Protein AF-A0A0L1IHG7-F1 (afdb_monomer_lite)

Radius of gyration: 33.9 Å; chains: 1; bounding box: 75×26×96 Å

Sequence (162 aa):
MAKSKMTNIRNLSVDELIKAGESKRAELFALKFQAAVGSLEQTHRIKEIKKEIARIELTLAERRLSGENTNKVIKADYNAAVAEAEKAGKEVRAKQRKMIEEQYNQQFGTEVEESDMQQAMTEAMAAGQEEKAEVKAEEKKEAKKPSPRKKVTKENEDDAKK

Secondary structure (DSSP, 8-state):
-HHHHHHHHHTS-HHHHHHHHHHHHHHHHHHHHHHHHT--S-HHHHHHHHHHHHHHHHHHHHHHHTT------PPP-HHHHHHHHHHHHHHHHHHHHHHHHHHHHHHH-S---HHHHHHHHHHHHHHHHHHHHHHHHHTTS---------------------

Structure (mmCIF, N/CA/C/O backbone):
data_AF-A0A0L1IHG7-F1
#
_entry.id   AF-A0A0L1IHG7-F1
#
loop_
_atom_site.group_PDB
_atom_site.id
_atom_site.type_symbol
_atom_site.label_atom_id
_atom_site.label_alt_id
_atom_site.label_comp_id
_atom_site.label_asym_id
_atom_site.label_entity_id
_atom_site.label_seq_id
_atom_site.pdbx_PDB_ins_code
_atom_site.Cartn_x
_atom_site.Cartn_y
_atom_site.Cartn_z
_atom_site.occupancy
_atom_site.B_iso_or_equiv
_atom_site.auth_seq_id
_atom_site.auth_comp_id
_atom_site.auth_asym_id
_atom_site.auth_atom_id
_atom_site.pdbx_PDB_model_num
ATOM 1 N N . MET A 1 1 ? 5.098 -14.315 15.219 1.00 55.06 1 MET A N 1
ATOM 2 C CA . MET A 1 1 ? 5.175 -12.837 15.365 1.00 55.06 1 MET A CA 1
ATOM 3 C C . MET A 1 1 ? 3.858 -12.070 15.098 1.00 55.06 1 MET A C 1
ATOM 5 O O . MET A 1 1 ? 3.878 -10.847 15.048 1.00 55.06 1 MET A O 1
ATOM 9 N N . ALA A 1 2 ? 2.686 -12.717 14.974 1.00 55.84 2 ALA A N 1
ATOM 10 C CA . ALA A 1 2 ? 1.429 -12.012 14.656 1.00 55.84 2 ALA A CA 1
ATOM 11 C C . ALA A 1 2 ? 0.820 -11.209 15.829 1.00 55.84 2 ALA A C 1
ATOM 13 O O . ALA A 1 2 ? 0.155 -10.203 15.595 1.00 55.84 2 ALA A O 1
ATOM 14 N N . LYS A 1 3 ? 1.075 -11.622 17.081 1.00 56.75 3 LYS A N 1
ATOM 15 C CA . LYS A 1 3 ? 0.498 -11.001 18.288 1.00 56.75 3 LYS A CA 1
ATOM 16 C C . LYS A 1 3 ? 0.978 -9.556 18.502 1.00 56.75 3 LYS A C 1
ATOM 18 O O . LYS A 1 3 ? 0.158 -8.694 18.785 1.00 56.75 3 LYS A O 1
ATOM 23 N N . SER A 1 4 ? 2.265 -9.285 18.254 1.00 69.94 4 SER A N 1
ATOM 24 C CA . SER A 1 4 ? 2.882 -7.958 18.437 1.00 69.94 4 SER A CA 1
ATOM 25 C C . SER A 1 4 ? 2.372 -6.899 17.442 1.00 69.94 4 SER A C 1
ATOM 27 O O . SER A 1 4 ? 2.144 -5.752 17.815 1.00 69.94 4 SER A O 1
ATOM 29 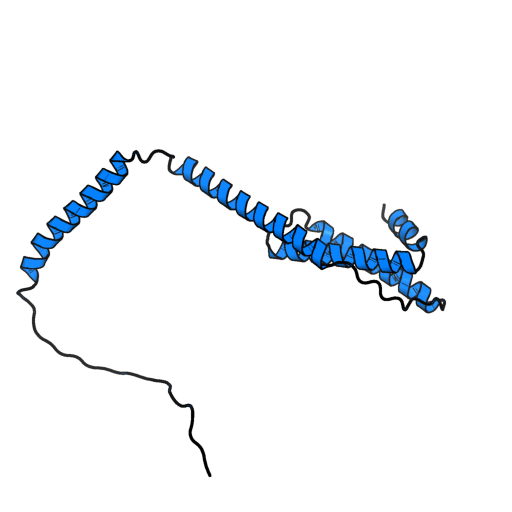N N . LYS A 1 5 ? 2.097 -7.277 16.182 1.00 75.50 5 LYS A N 1
ATOM 30 C CA . LYS A 1 5 ? 1.572 -6.329 15.178 1.00 75.50 5 LYS A CA 1
ATOM 31 C C . LYS A 1 5 ? 0.163 -5.839 15.525 1.00 75.50 5 LYS A C 1
ATOM 33 O O . LYS A 1 5 ? -0.147 -4.676 15.303 1.00 75.50 5 LYS A O 1
ATOM 38 N N . MET A 1 6 ? -0.681 -6.713 16.077 1.00 78.38 6 MET A N 1
ATOM 39 C CA . MET A 1 6 ? -2.044 -6.347 16.472 1.00 78.38 6 MET A CA 1
ATOM 40 C C . MET A 1 6 ? -2.061 -5.457 17.720 1.00 78.38 6 MET A C 1
ATOM 42 O O . MET A 1 6 ? -2.831 -4.505 17.779 1.00 78.38 6 MET A O 1
ATOM 46 N N . THR A 1 7 ? -1.206 -5.738 18.707 1.00 80.56 7 THR A N 1
ATOM 47 C CA . THR A 1 7 ? -1.091 -4.887 19.902 1.00 80.56 7 THR A CA 1
ATOM 48 C C . THR A 1 7 ? -0.644 -3.474 19.547 1.00 80.56 7 THR A C 1
ATOM 50 O O . THR A 1 7 ? -1.217 -2.523 20.061 1.00 80.56 7 THR A O 1
ATOM 53 N N . ASN A 1 8 ? 0.290 -3.321 18.601 1.00 84.25 8 ASN A N 1
ATOM 54 C CA . ASN A 1 8 ? 0.732 -1.998 18.155 1.00 84.25 8 ASN A CA 1
ATOM 55 C C . ASN A 1 8 ? -0.409 -1.190 17.523 1.00 84.25 8 ASN A C 1
ATOM 57 O O . ASN A 1 8 ? -0.548 -0.014 17.826 1.00 84.25 8 ASN A O 1
ATOM 61 N N . ILE A 1 9 ? -1.254 -1.823 16.697 1.00 87.12 9 ILE A N 1
ATOM 62 C CA . ILE A 1 9 ? -2.415 -1.162 16.075 1.00 87.12 9 ILE A CA 1
ATOM 63 C C . ILE A 1 9 ? -3.411 -0.703 17.148 1.00 87.12 9 ILE A C 1
ATOM 65 O O . ILE A 1 9 ? -3.886 0.426 17.101 1.00 87.12 9 ILE A O 1
ATOM 69 N N . ARG A 1 10 ? -3.695 -1.536 18.155 1.00 86.88 10 ARG A N 1
ATOM 70 C CA . ARG A 1 10 ? -4.657 -1.186 19.214 1.00 86.88 10 ARG A CA 1
ATOM 71 C C . ARG A 1 10 ? -4.217 -0.023 20.103 1.00 86.88 10 ARG A C 1
ATOM 73 O O . ARG A 1 10 ? -5.086 0.665 20.628 1.00 86.88 10 ARG A O 1
ATOM 80 N N . ASN A 1 11 ? -2.913 0.204 20.238 1.00 88.81 11 ASN A N 1
ATOM 81 C CA . ASN A 1 11 ? -2.357 1.279 21.062 1.00 88.81 11 ASN A CA 1
ATOM 82 C C . ASN A 1 11 ? -2.403 2.664 20.387 1.00 88.81 11 ASN A C 1
ATOM 84 O O . ASN A 1 11 ? -2.162 3.661 21.058 1.00 88.81 11 ASN A O 1
ATOM 88 N N . LEU A 1 12 ? -2.690 2.740 19.083 1.00 88.56 12 LEU A N 1
ATOM 89 C CA . LEU A 1 12 ? -2.750 4.005 18.340 1.00 88.56 12 LEU A CA 1
ATOM 90 C C . LEU A 1 12 ? -4.032 4.783 18.652 1.00 88.56 12 LEU A C 1
ATOM 92 O O . LEU A 1 12 ? -5.081 4.190 18.892 1.00 88.56 12 LEU A O 1
ATOM 96 N N . SER A 1 13 ? -4.003 6.110 18.584 1.00 91.06 13 SER A N 1
ATOM 97 C CA . SER A 1 13 ? -5.223 6.931 18.636 1.00 91.06 13 SER A CA 1
ATOM 98 C C . SER A 1 13 ? -6.099 6.732 17.385 1.00 91.06 13 SER A C 1
ATOM 100 O O . SER A 1 13 ? -5.662 6.169 16.381 1.00 91.06 13 SER A O 1
ATOM 102 N N . VAL A 1 14 ? -7.366 7.166 17.429 1.00 89.94 14 VAL A N 1
ATOM 103 C CA . VAL A 1 14 ? -8.281 7.063 16.269 1.00 89.94 14 VAL A CA 1
ATOM 104 C C . VAL A 1 14 ? -7.705 7.789 15.052 1.00 89.94 14 VAL A C 1
ATOM 106 O O . VAL A 1 14 ? -7.754 7.273 13.937 1.00 89.94 14 VAL A O 1
ATOM 109 N N . ASP A 1 15 ? -7.099 8.951 15.274 1.00 89.81 15 ASP A N 1
ATOM 110 C CA . ASP A 1 15 ? -6.547 9.795 14.214 1.00 89.81 15 ASP A CA 1
ATOM 111 C C . ASP A 1 15 ? -5.326 9.138 13.569 1.00 89.81 15 ASP A C 1
ATOM 113 O O . ASP A 1 15 ? -5.196 9.097 12.344 1.00 89.81 15 ASP A O 1
ATOM 117 N N . GLU A 1 16 ? -4.460 8.546 14.390 1.00 90.38 16 GLU A N 1
ATOM 118 C CA . GLU A 1 16 ? -3.303 7.789 13.920 1.00 90.38 16 GLU A CA 1
ATOM 119 C C . GLU A 1 16 ? -3.711 6.512 13.188 1.00 90.38 16 GLU A C 1
ATOM 121 O O . GLU A 1 16 ? -3.090 6.176 12.182 1.00 90.38 16 GLU A O 1
ATOM 126 N N . LEU A 1 17 ? -4.769 5.824 13.630 1.00 91.19 17 LEU A N 1
ATOM 127 C CA . LEU A 1 17 ? -5.311 4.660 12.927 1.00 91.19 17 LEU A CA 1
ATOM 128 C C . LEU A 1 17 ? -5.820 5.024 11.535 1.00 91.19 17 LEU A C 1
ATOM 130 O O . LEU A 1 17 ? -5.514 4.322 10.571 1.00 91.19 17 LEU A O 1
ATOM 134 N N . ILE A 1 18 ? -6.567 6.123 11.414 1.00 91.06 18 ILE A N 1
ATOM 135 C CA . ILE A 1 18 ? -7.067 6.598 10.119 1.00 91.06 18 ILE A CA 1
ATOM 136 C C . ILE A 1 18 ? -5.884 6.976 9.219 1.00 91.06 18 ILE A C 1
ATOM 138 O O . ILE A 1 18 ? -5.812 6.516 8.079 1.00 91.06 18 ILE A O 1
ATOM 142 N N . LYS A 1 19 ? -4.909 7.730 9.743 1.00 91.12 19 LYS A N 1
ATOM 143 C CA . LYS A 1 19 ? -3.703 8.122 8.998 1.00 91.12 19 LYS A CA 1
ATOM 144 C C . LYS A 1 19 ? -2.882 6.910 8.549 1.00 91.12 19 LYS A C 1
ATOM 146 O O . LYS A 1 19 ? -2.440 6.852 7.401 1.00 91.12 19 LYS A O 1
ATOM 151 N N . ALA A 1 20 ? -2.699 5.927 9.427 1.00 90.94 20 ALA A N 1
ATOM 152 C CA . ALA A 1 20 ? -1.994 4.689 9.115 1.00 90.94 20 ALA A CA 1
ATOM 153 C C . ALA A 1 20 ? -2.744 3.867 8.057 1.00 90.94 20 ALA A C 1
ATOM 155 O O . ALA A 1 20 ? -2.122 3.363 7.125 1.00 90.94 20 ALA A O 1
ATOM 156 N N . GLY A 1 21 ? -4.073 3.765 8.158 1.00 92.19 21 GLY A N 1
ATOM 157 C CA . GLY A 1 21 ? -4.905 3.076 7.170 1.00 92.19 21 GLY A CA 1
ATOM 158 C C . GLY A 1 21 ? -4.792 3.697 5.777 1.00 92.19 21 GLY A C 1
ATOM 159 O O . GLY A 1 21 ? -4.598 2.984 4.794 1.00 92.19 21 GLY A O 1
ATOM 160 N N . GLU A 1 22 ? -4.836 5.025 5.698 1.00 91.50 22 GLU A N 1
ATOM 161 C CA . GLU A 1 22 ? -4.673 5.779 4.451 1.00 91.50 22 GLU A CA 1
ATOM 162 C C . GLU A 1 22 ? -3.266 5.637 3.858 1.00 91.50 22 GLU A C 1
ATOM 164 O O . GLU A 1 22 ? -3.118 5.346 2.672 1.00 91.50 22 GLU A O 1
ATOM 169 N N . SER A 1 23 ? -2.223 5.731 4.686 1.00 90.75 23 SER A N 1
ATOM 170 C CA . SER A 1 23 ? -0.841 5.489 4.253 1.00 90.75 23 SER A CA 1
ATOM 171 C C . SER A 1 23 ? -0.663 4.078 3.672 1.00 90.75 23 SER A C 1
ATOM 173 O O . SER A 1 23 ? -0.062 3.906 2.610 1.00 90.75 23 SER A O 1
ATOM 175 N N . LYS A 1 24 ? -1.265 3.063 4.304 1.00 92.50 24 LYS A N 1
ATOM 176 C CA . LYS A 1 24 ? -1.238 1.676 3.816 1.00 92.50 24 LYS A CA 1
ATOM 177 C C . LYS A 1 24 ? -2.029 1.483 2.524 1.00 92.50 24 LYS A C 1
ATOM 179 O O . LYS A 1 24 ? -1.625 0.683 1.679 1.00 92.50 24 LYS A O 1
ATOM 184 N N . ARG A 1 25 ? -3.135 2.209 2.335 1.00 91.88 25 ARG A N 1
ATOM 185 C CA . ARG A 1 25 ? -3.875 2.229 1.064 1.00 91.88 25 ARG A CA 1
ATOM 186 C C . ARG A 1 25 ? -3.050 2.847 -0.063 1.00 91.88 25 ARG A C 1
ATOM 188 O O . ARG A 1 25 ? -3.054 2.295 -1.163 1.00 91.88 25 ARG A O 1
ATOM 195 N N . ALA A 1 26 ? -2.311 3.922 0.209 1.00 91.00 26 ALA A N 1
ATOM 196 C CA . ALA A 1 26 ? -1.393 4.520 -0.758 1.00 91.00 26 ALA A CA 1
ATOM 197 C C . ALA A 1 26 ? -0.252 3.555 -1.138 1.00 91.00 26 ALA A C 1
ATOM 199 O O . ALA A 1 26 ? -0.004 3.345 -2.325 1.00 91.00 26 ALA A O 1
ATOM 200 N N . GLU A 1 27 ? 0.358 2.876 -0.158 1.00 90.44 27 GLU A N 1
ATOM 201 C CA . GLU A 1 27 ? 1.367 1.825 -0.397 1.00 90.44 27 GLU A CA 1
ATOM 202 C C . GLU A 1 27 ? 0.792 0.695 -1.275 1.00 90.44 27 GLU A C 1
ATOM 204 O O . GLU A 1 27 ? 1.402 0.276 -2.260 1.00 90.44 27 GLU A O 1
ATOM 209 N N . LEU A 1 28 ? -0.431 0.234 -0.978 1.00 92.69 28 LEU A N 1
ATOM 210 C CA . LEU A 1 28 ? -1.112 -0.788 -1.777 1.00 92.69 28 LEU A CA 1
ATOM 211 C C . LEU A 1 28 ? -1.375 -0.326 -3.218 1.00 92.69 28 LEU A C 1
ATOM 213 O O . LEU A 1 28 ? -1.304 -1.144 -4.137 1.00 92.69 28 LEU A O 1
ATOM 217 N N . PHE A 1 29 ? -1.702 0.951 -3.422 1.00 91.38 29 PHE A N 1
ATOM 218 C CA . PHE A 1 29 ? -1.903 1.519 -4.753 1.00 91.38 29 PHE A CA 1
ATOM 219 C C . PHE A 1 29 ? -0.600 1.523 -5.559 1.00 91.38 29 PHE A C 1
ATOM 221 O O . PHE A 1 29 ? -0.584 1.024 -6.684 1.00 91.38 29 PHE A O 1
ATOM 228 N N . ALA A 1 30 ? 0.502 1.985 -4.962 1.00 89.44 30 ALA A N 1
ATOM 229 C CA . ALA A 1 30 ? 1.818 1.981 -5.599 1.00 89.44 30 ALA A CA 1
ATOM 230 C C . ALA A 1 30 ? 2.268 0.565 -5.993 1.00 89.44 30 ALA A C 1
ATOM 232 O O . ALA A 1 30 ? 2.702 0.344 -7.121 1.00 89.44 30 ALA A O 1
ATOM 233 N N . LEU A 1 31 ? 2.079 -0.426 -5.116 1.00 90.88 31 LEU A N 1
ATOM 234 C CA . LEU A 1 31 ? 2.423 -1.818 -5.429 1.00 90.88 31 LEU A CA 1
ATOM 235 C C . LEU A 1 31 ? 1.561 -2.402 -6.552 1.00 90.88 31 LEU A C 1
ATOM 237 O O . LEU A 1 31 ? 2.059 -3.168 -7.374 1.00 90.88 31 LEU A O 1
ATOM 241 N N . LYS A 1 32 ? 0.272 -2.047 -6.623 1.00 89.94 32 LYS A N 1
ATOM 242 C CA . LYS A 1 32 ? -0.589 -2.439 -7.750 1.00 89.94 32 LYS A CA 1
ATOM 243 C C . LYS A 1 32 ? -0.127 -1.797 -9.056 1.00 89.94 32 LYS A C 1
ATOM 245 O O . LYS A 1 32 ? -0.159 -2.459 -10.089 1.00 89.94 32 LYS A O 1
ATOM 250 N N . PHE A 1 33 ? 0.320 -0.544 -9.004 1.00 89.25 33 PHE A N 1
ATOM 251 C CA . PHE A 1 33 ? 0.882 0.137 -10.164 1.00 89.25 33 PHE A CA 1
ATOM 252 C C . PHE A 1 33 ? 2.171 -0.548 -10.641 1.00 89.25 33 PHE A C 1
ATOM 254 O O . PHE A 1 33 ? 2.277 -0.903 -11.810 1.00 89.25 33 PHE A O 1
ATOM 261 N N . GLN A 1 34 ? 3.104 -0.842 -9.731 1.00 88.12 34 GLN A N 1
ATOM 262 C CA . GLN A 1 34 ? 4.319 -1.609 -10.039 1.00 88.12 34 GLN A CA 1
ATOM 263 C C . GLN A 1 34 ? 4.002 -2.999 -10.608 1.00 88.12 34 GLN A C 1
ATOM 265 O O . GLN A 1 34 ? 4.667 -3.449 -11.541 1.00 88.12 34 GLN A O 1
ATOM 270 N N . ALA A 1 35 ? 2.966 -3.669 -10.088 1.00 89.50 35 ALA A N 1
ATOM 271 C CA . ALA A 1 35 ? 2.505 -4.956 -10.606 1.00 89.50 35 ALA A CA 1
ATOM 272 C C . ALA A 1 35 ? 2.009 -4.844 -12.054 1.00 89.50 35 ALA A C 1
ATOM 274 O O . ALA A 1 35 ? 2.392 -5.655 -12.889 1.00 89.50 35 ALA A O 1
ATOM 275 N N . ALA A 1 36 ? 1.200 -3.823 -12.358 1.00 87.56 36 ALA A N 1
ATOM 276 C CA . ALA A 1 36 ? 0.700 -3.567 -13.709 1.00 87.56 36 ALA A CA 1
ATOM 277 C C . ALA A 1 36 ? 1.826 -3.194 -14.688 1.00 87.56 36 ALA A C 1
ATOM 279 O O . ALA A 1 36 ? 1.778 -3.543 -15.862 1.00 87.56 36 ALA A O 1
ATOM 280 N N . VAL A 1 37 ? 2.859 -2.509 -14.194 1.00 85.31 37 VAL A N 1
ATOM 281 C CA . VAL A 1 37 ? 4.062 -2.161 -14.960 1.00 85.31 37 VAL A CA 1
ATOM 282 C C . VAL A 1 37 ? 5.000 -3.362 -15.164 1.00 85.31 37 VAL A C 1
ATOM 284 O O . VAL A 1 37 ? 5.847 -3.322 -16.055 1.00 85.31 37 VAL A O 1
ATOM 287 N N . GLY A 1 38 ? 4.845 -4.433 -14.381 1.00 84.50 38 GLY A N 1
ATOM 288 C CA . GLY A 1 38 ? 5.711 -5.612 -14.431 1.00 84.50 38 GLY A CA 1
ATOM 289 C C . GLY A 1 38 ? 7.058 -5.425 -13.725 1.00 84.50 38 GLY A C 1
ATOM 290 O O . GLY A 1 38 ? 7.984 -6.188 -13.972 1.00 84.50 38 GLY A O 1
ATOM 291 N N . SER A 1 39 ? 7.185 -4.420 -12.852 1.00 83.62 39 SER A N 1
ATOM 292 C CA . SER A 1 39 ? 8.412 -4.102 -12.103 1.00 83.62 39 SER A CA 1
ATOM 293 C C . SER A 1 39 ? 8.331 -4.475 -10.617 1.00 83.62 39 SER A C 1
ATOM 295 O O . SER A 1 39 ? 9.107 -3.969 -9.810 1.00 83.62 39 SER A O 1
ATOM 297 N N . LEU A 1 40 ? 7.342 -5.280 -10.220 1.00 87.00 40 LEU A N 1
ATOM 298 C CA . LEU A 1 40 ? 7.116 -5.632 -8.820 1.00 87.00 40 LEU A CA 1
ATOM 299 C C . LEU A 1 40 ? 8.072 -6.743 -8.363 1.00 87.00 40 LEU A C 1
ATOM 301 O O . LEU A 1 40 ? 7.916 -7.891 -8.768 1.00 87.00 40 LEU A O 1
ATOM 305 N N . GLU A 1 41 ? 8.979 -6.429 -7.437 1.00 84.50 41 GLU A N 1
ATOM 306 C CA . GLU A 1 41 ? 9.866 -7.432 -6.826 1.00 84.50 41 GLU A CA 1
ATOM 307 C C . GLU A 1 41 ? 9.176 -8.233 -5.704 1.00 84.50 41 GLU A C 1
ATOM 309 O O . GLU A 1 41 ? 9.279 -9.457 -5.637 1.00 84.50 41 GLU A O 1
ATOM 314 N N . GLN A 1 42 ? 8.434 -7.566 -4.811 1.00 87.19 42 GLN A N 1
ATOM 315 C CA . GLN A 1 42 ? 7.890 -8.186 -3.592 1.00 87.19 42 GLN A CA 1
ATOM 316 C C . GLN A 1 42 ? 6.387 -8.496 -3.690 1.00 87.19 42 GLN A C 1
ATOM 318 O O . GLN A 1 42 ? 5.539 -7.810 -3.117 1.00 87.19 42 GLN A O 1
ATOM 323 N N . THR A 1 43 ? 6.027 -9.592 -4.359 1.00 90.81 43 THR A N 1
ATOM 324 C CA . THR A 1 43 ? 4.617 -10.010 -4.547 1.00 90.81 43 THR A CA 1
ATOM 325 C C . THR A 1 43 ? 3.874 -10.319 -3.238 1.00 90.81 43 THR A C 1
ATOM 327 O O . THR A 1 43 ? 2.684 -10.019 -3.096 1.00 90.81 43 THR A O 1
ATOM 330 N N . HIS A 1 44 ? 4.569 -10.873 -2.240 1.00 91.81 44 HIS A N 1
ATOM 331 C CA . HIS A 1 44 ? 4.006 -11.207 -0.928 1.00 91.81 44 HIS A CA 1
ATOM 332 C C . HIS A 1 44 ? 3.552 -9.965 -0.144 1.00 91.81 44 HIS A C 1
ATOM 334 O O . HIS A 1 44 ? 2.571 -10.035 0.606 1.00 91.81 44 HIS A O 1
ATOM 340 N N . ARG A 1 45 ? 4.201 -8.815 -0.370 1.00 90.62 45 ARG A N 1
ATOM 341 C CA . ARG A 1 45 ? 3.937 -7.558 0.337 1.00 90.62 45 ARG A CA 1
ATOM 342 C C . ARG A 1 45 ? 2.501 -7.070 0.152 1.00 90.62 45 ARG A C 1
ATOM 344 O O . ARG A 1 45 ? 1.869 -6.623 1.108 1.00 90.62 45 ARG A O 1
ATOM 351 N N . ILE A 1 46 ? 1.929 -7.267 -1.037 1.00 93.31 46 ILE A N 1
ATOM 352 C CA . ILE A 1 46 ? 0.524 -6.942 -1.335 1.00 93.31 46 ILE A CA 1
ATOM 353 C C . ILE A 1 46 ? -0.425 -7.668 -0.372 1.00 93.31 46 ILE A C 1
ATOM 355 O O . ILE A 1 46 ? -1.381 -7.079 0.139 1.00 93.31 46 ILE A O 1
ATOM 359 N N . LYS A 1 47 ? -0.181 -8.958 -0.107 1.00 94.00 47 LYS A N 1
ATOM 360 C CA . LYS A 1 47 ? -1.020 -9.764 0.793 1.00 94.00 47 LYS A CA 1
ATOM 361 C C . LYS A 1 47 ? -0.860 -9.326 2.247 1.00 94.00 47 LYS A C 1
ATOM 363 O O . LYS A 1 47 ? -1.834 -9.361 2.997 1.00 94.00 47 LYS A O 1
ATOM 368 N N . GLU A 1 48 ? 0.342 -8.923 2.649 1.00 92.62 48 GLU A N 1
ATOM 369 C CA . GLU A 1 48 ? 0.597 -8.400 3.992 1.00 92.62 48 GLU A CA 1
ATOM 370 C C . GLU A 1 48 ? -0.125 -7.078 4.239 1.00 92.62 48 GLU A C 1
ATOM 372 O O . GLU A 1 48 ? -0.856 -6.971 5.221 1.00 92.62 48 GLU A O 1
ATOM 377 N N . ILE A 1 49 ? -0.003 -6.117 3.321 1.00 93.38 49 ILE A N 1
ATOM 378 C CA . ILE A 1 49 ? -0.643 -4.802 3.451 1.00 93.38 49 ILE A CA 1
ATOM 379 C C . ILE A 1 49 ? -2.164 -4.935 3.483 1.00 93.38 49 ILE A C 1
ATOM 381 O O . ILE A 1 49 ? -2.807 -4.323 4.329 1.00 93.38 49 ILE A O 1
ATOM 385 N N . LYS A 1 50 ? -2.755 -5.799 2.644 1.00 94.06 50 LYS A N 1
ATOM 386 C CA . LYS A 1 50 ? -4.199 -6.094 2.707 1.00 94.06 50 LYS A CA 1
ATOM 387 C C . LYS A 1 50 ? -4.630 -6.572 4.099 1.00 94.06 50 LYS A C 1
ATOM 389 O O . LYS A 1 50 ? -5.664 -6.144 4.602 1.00 94.06 50 LYS A O 1
ATOM 394 N N . LYS A 1 51 ? -3.833 -7.438 4.737 1.00 93.69 51 LYS A N 1
ATOM 395 C CA . LYS A 1 51 ? -4.100 -7.902 6.108 1.00 93.69 51 LYS A CA 1
ATOM 396 C C . LYS A 1 51 ? -3.912 -6.789 7.137 1.00 93.69 51 LYS A C 1
ATOM 398 O O . LYS A 1 51 ? -4.637 -6.767 8.123 1.00 93.69 51 LYS A O 1
ATOM 403 N N . GLU A 1 52 ? -2.936 -5.905 6.956 1.00 93.00 52 GLU A N 1
ATOM 404 C CA . GLU A 1 52 ? -2.716 -4.761 7.848 1.00 93.00 52 GLU A CA 1
ATOM 405 C C . GLU A 1 52 ? -3.875 -3.761 7.777 1.00 93.00 52 GLU A C 1
ATOM 407 O O . GLU A 1 52 ? -4.398 -3.392 8.826 1.00 93.00 52 GLU A O 1
ATOM 412 N N . ILE A 1 53 ? -4.351 -3.426 6.573 1.00 93.88 53 ILE A N 1
ATOM 413 C CA . ILE A 1 53 ? -5.537 -2.580 6.364 1.00 93.88 53 ILE A CA 1
ATOM 414 C C . ILE A 1 53 ? -6.759 -3.194 7.055 1.00 93.88 53 ILE A C 1
ATOM 416 O O . ILE A 1 53 ? -7.402 -2.522 7.854 1.00 93.88 53 ILE A O 1
ATOM 420 N N . ALA A 1 54 ? -7.020 -4.489 6.839 1.00 94.50 54 ALA A N 1
ATOM 421 C CA . ALA A 1 54 ? -8.156 -5.171 7.460 1.00 94.50 54 ALA A CA 1
ATOM 422 C C . ALA A 1 54 ? -8.112 -5.134 9.000 1.00 94.50 54 ALA A C 1
ATOM 424 O O . ALA A 1 54 ? -9.146 -5.006 9.649 1.00 94.50 54 ALA A O 1
ATOM 425 N N . ARG A 1 55 ? -6.919 -5.221 9.608 1.00 93.25 55 ARG A N 1
ATOM 426 C CA . ARG A 1 55 ? -6.762 -5.102 11.070 1.00 93.25 55 ARG A CA 1
ATOM 427 C C . ARG A 1 55 ? -7.053 -3.688 11.56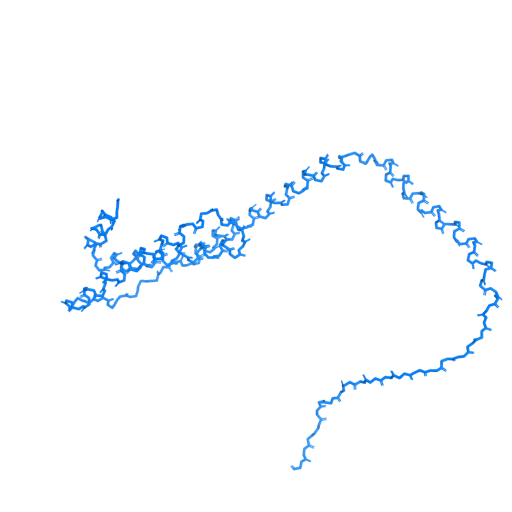6 1.00 93.25 55 ARG A C 1
ATOM 429 O O . ARG A 1 55 ? -7.720 -3.545 12.581 1.00 93.25 55 ARG A O 1
ATOM 436 N N . ILE A 1 56 ? -6.563 -2.669 10.860 1.00 93.12 56 ILE A N 1
ATOM 437 C CA . ILE A 1 56 ? -6.815 -1.260 11.195 1.00 93.12 56 ILE A CA 1
ATOM 438 C C . ILE A 1 56 ? -8.314 -0.960 11.107 1.00 93.12 56 ILE A C 1
ATOM 440 O O . ILE A 1 56 ? -8.884 -0.383 12.029 1.00 93.12 56 ILE A O 1
ATOM 444 N N . GLU A 1 57 ? -8.965 -1.392 10.027 1.00 92.50 57 GLU A N 1
ATOM 445 C CA . GLU A 1 57 ? -10.404 -1.203 9.821 1.00 92.50 57 GLU A CA 1
ATOM 446 C C . GLU A 1 57 ? -11.237 -1.932 10.875 1.0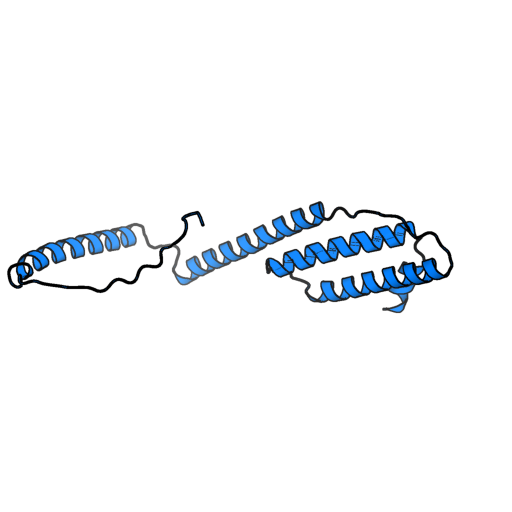0 92.50 57 GLU A C 1
ATOM 448 O O . GLU A 1 57 ? -12.210 -1.367 11.370 1.00 92.50 57 GLU A O 1
ATOM 453 N N . LEU A 1 58 ? -10.819 -3.135 11.280 1.00 93.56 58 LEU A N 1
ATOM 454 C CA . LEU A 1 58 ? -11.447 -3.855 12.384 1.00 93.56 58 LEU A CA 1
ATOM 455 C C . LEU A 1 58 ? -11.352 -3.067 13.696 1.00 93.56 58 LEU A C 1
ATOM 457 O O . LEU A 1 58 ? -12.366 -2.871 14.354 1.00 93.56 58 LEU A O 1
ATOM 461 N N . THR A 1 59 ? -10.170 -2.565 14.065 1.00 92.81 59 THR A N 1
ATOM 462 C CA . THR A 1 59 ? -10.006 -1.764 15.292 1.00 92.81 59 THR A CA 1
ATOM 463 C C . THR A 1 59 ? -10.803 -0.456 15.236 1.00 92.81 59 THR A C 1
ATOM 465 O O . THR A 1 59 ? -11.386 -0.046 16.237 1.00 92.81 59 THR A O 1
ATOM 468 N N . LEU A 1 60 ? -10.895 0.190 14.069 1.00 92.00 60 LEU A N 1
ATOM 469 C CA . LEU A 1 60 ? -11.766 1.356 13.885 1.00 92.00 60 LEU A CA 1
ATOM 470 C C . LEU A 1 60 ? -13.252 0.995 14.026 1.00 92.00 60 LEU A C 1
ATOM 472 O O . LEU A 1 60 ? -14.015 1.785 14.575 1.00 92.00 60 LEU A O 1
ATOM 476 N N . ALA A 1 61 ? -13.673 -0.182 13.558 1.00 92.31 61 ALA A N 1
ATOM 477 C CA . ALA A 1 61 ? -15.037 -0.673 13.734 1.00 92.31 61 ALA A CA 1
ATOM 478 C C . ALA A 1 61 ? -15.354 -0.999 15.204 1.00 92.31 61 ALA A C 1
ATOM 480 O O . ALA A 1 61 ? -16.419 -0.619 15.685 1.00 92.31 61 ALA A O 1
ATOM 481 N N . GLU A 1 62 ? -14.420 -1.620 15.933 1.00 92.25 62 GLU A N 1
ATOM 482 C CA . GLU A 1 62 ? -14.529 -1.849 17.384 1.00 92.25 62 GLU A CA 1
ATOM 483 C C . GLU A 1 62 ? -14.745 -0.518 18.131 1.00 92.25 62 GLU A C 1
ATOM 485 O O . GLU A 1 62 ? -15.647 -0.411 18.960 1.00 92.25 62 GLU A O 1
ATOM 490 N N . ARG A 1 63 ? -13.990 0.529 17.769 1.00 90.56 63 ARG A N 1
ATOM 491 C CA . ARG A 1 63 ? -14.109 1.877 18.356 1.00 90.56 63 ARG A CA 1
ATOM 492 C C . ARG A 1 63 ? -15.394 2.610 17.981 1.00 90.56 63 ARG A C 1
ATOM 494 O O . ARG A 1 63 ? -15.982 3.315 18.797 1.00 90.56 63 ARG A O 1
ATOM 501 N N . ARG A 1 64 ? -15.878 2.420 16.750 1.00 90.56 64 ARG A N 1
ATOM 502 C CA . ARG A 1 64 ? -17.206 2.907 16.336 1.00 90.56 64 ARG A CA 1
ATOM 503 C C . ARG A 1 64 ? -18.301 2.308 17.206 1.00 90.56 64 ARG A C 1
ATOM 505 O O . ARG A 1 64 ? -19.195 3.029 17.634 1.00 90.56 64 ARG A O 1
ATOM 512 N N . LEU A 1 65 ? -18.217 1.006 17.476 1.00 91.19 65 LEU A N 1
ATOM 513 C CA . LEU A 1 65 ? -19.198 0.306 18.299 1.00 91.19 65 LEU A CA 1
ATOM 514 C C . LEU A 1 65 ? -19.137 0.740 19.772 1.00 91.19 65 LEU A C 1
ATOM 516 O O . LEU A 1 65 ? -20.169 0.750 20.435 1.00 91.19 65 LEU A O 1
ATOM 520 N N . SER A 1 66 ? -17.968 1.163 20.268 1.00 90.81 66 SER A N 1
ATOM 521 C CA . SER A 1 66 ? -17.820 1.756 21.606 1.00 90.81 66 SER A CA 1
ATOM 522 C C . SER A 1 66 ? -18.243 3.230 21.695 1.00 90.81 66 SER A C 1
ATOM 524 O O . SER A 1 66 ? -18.097 3.832 22.755 1.00 90.81 66 SER A O 1
ATOM 526 N N . GLY A 1 67 ? -18.759 3.821 20.611 1.00 87.00 67 GLY A N 1
ATOM 527 C CA . GLY A 1 67 ? -19.260 5.198 20.588 1.00 87.00 67 GLY A CA 1
ATOM 528 C C . GLY A 1 67 ? -18.199 6.272 20.327 1.00 87.00 67 GLY A C 1
ATOM 529 O O . GLY A 1 67 ? -18.480 7.455 20.512 1.00 87.00 67 GLY A O 1
ATOM 530 N N . GLU A 1 68 ? -16.989 5.906 19.890 1.00 85.00 68 GLU A N 1
ATOM 531 C CA . GLU A 1 68 ? -15.969 6.894 19.528 1.00 85.00 68 GLU A CA 1
ATOM 532 C C . GLU A 1 68 ? -16.238 7.533 18.155 1.00 85.00 68 GLU A C 1
ATOM 534 O O . GLU A 1 68 ? -16.606 6.880 17.170 1.00 85.00 68 GLU A O 1
ATOM 539 N N . ASN A 1 69 ? -15.972 8.838 18.063 1.00 80.06 69 ASN A N 1
ATOM 540 C CA . ASN A 1 69 ? -16.097 9.597 16.824 1.00 80.06 69 ASN A CA 1
ATOM 541 C C . ASN A 1 69 ? -14.950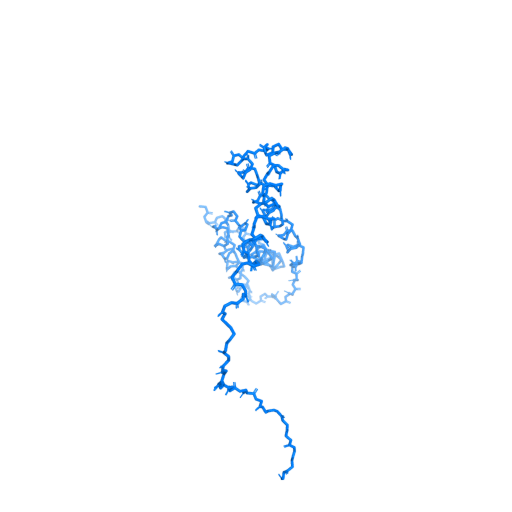 9.264 15.861 1.00 80.06 69 ASN A C 1
ATOM 543 O O . ASN A 1 69 ? -13.836 9.764 15.987 1.00 80.06 69 ASN A O 1
ATOM 547 N N . THR A 1 70 ? -15.248 8.454 14.849 1.00 80.31 70 THR A N 1
ATOM 548 C CA . THR A 1 70 ? -14.291 8.039 13.802 1.00 80.31 70 THR A CA 1
ATOM 549 C C . THR A 1 70 ? -14.522 8.731 12.456 1.00 80.31 70 THR A C 1
ATOM 551 O O . THR A 1 70 ? -13.931 8.349 11.445 1.00 80.31 70 THR A O 1
ATOM 554 N N . ASN A 1 71 ? -15.405 9.731 12.412 1.00 77.56 71 ASN A N 1
ATOM 555 C CA . ASN A 1 71 ? -15.761 10.447 11.191 1.00 77.56 71 ASN A CA 1
ATOM 556 C C . ASN A 1 71 ? -14.743 11.561 10.900 1.00 77.56 71 ASN A C 1
ATOM 558 O O . ASN A 1 71 ? -15.027 12.747 11.049 1.00 77.56 71 ASN A O 1
ATOM 562 N N . LYS A 1 72 ? -13.516 11.163 10.556 1.00 78.88 72 LYS A N 1
ATOM 563 C CA . LYS A 1 72 ? -12.455 12.068 10.109 1.00 78.88 72 LYS A CA 1
ATOM 564 C C . LYS A 1 72 ? -11.931 11.585 8.768 1.00 78.88 72 LYS A C 1
ATOM 566 O O . LYS A 1 72 ? -11.550 10.426 8.619 1.00 78.88 72 LYS A O 1
ATOM 571 N N . VAL A 1 73 ? -11.911 12.487 7.794 1.00 75.94 73 VAL A N 1
ATOM 572 C CA . VAL A 1 73 ? -11.393 12.209 6.455 1.00 75.94 73 VAL A CA 1
ATOM 573 C C . VAL A 1 73 ? -9.970 12.738 6.387 1.00 75.94 73 VAL A C 1
ATOM 575 O O . VAL A 1 73 ? -9.748 13.935 6.233 1.00 75.94 73 VAL A O 1
ATOM 578 N N . ILE A 1 74 ? -9.003 11.836 6.513 1.00 78.38 74 ILE A N 1
ATOM 579 C CA . ILE A 1 74 ? -7.600 12.124 6.220 1.00 78.38 74 ILE A CA 1
ATOM 580 C C . ILE A 1 74 ? -7.364 11.617 4.800 1.00 78.38 74 ILE A C 1
ATOM 582 O O . ILE A 1 74 ? -7.634 10.456 4.518 1.00 78.38 74 ILE A O 1
ATOM 586 N N . LYS A 1 75 ? -6.924 12.476 3.881 1.00 72.94 75 LYS A N 1
ATOM 587 C CA . LYS A 1 75 ? -6.539 12.040 2.532 1.00 72.94 75 LYS A CA 1
ATOM 588 C C . LYS A 1 75 ? -5.053 11.702 2.561 1.00 72.94 75 LYS A C 1
ATOM 590 O O . LYS A 1 75 ? -4.261 12.538 2.986 1.00 72.94 75 LYS A O 1
ATOM 595 N N . ALA A 1 76 ? -4.674 10.497 2.145 1.00 74.00 76 ALA A N 1
ATOM 596 C CA . ALA A 1 76 ? -3.275 10.222 1.832 1.00 74.00 76 ALA A CA 1
ATOM 597 C C . ALA A 1 76 ? -2.886 10.851 0.488 1.00 74.00 76 ALA A C 1
ATOM 599 O O . ALA A 1 76 ? -3.704 10.956 -0.428 1.00 74.00 76 ALA A O 1
ATOM 600 N N . ASP A 1 77 ? -1.614 11.219 0.356 1.00 75.06 77 ASP A N 1
ATOM 601 C CA . ASP A 1 77 ? -1.048 11.747 -0.883 1.00 75.06 77 ASP A CA 1
ATOM 602 C C . ASP A 1 77 ? -0.733 10.612 -1.866 1.00 75.06 77 ASP A C 1
ATOM 604 O O . ASP A 1 77 ? 0.414 10.213 -2.067 1.00 75.06 77 ASP A O 1
ATOM 608 N N . TYR A 1 78 ? -1.777 10.078 -2.504 1.00 74.88 78 TYR A N 1
ATOM 609 C CA . TYR A 1 78 ? -1.660 9.010 -3.504 1.00 74.88 78 TYR A CA 1
ATOM 610 C C . TYR A 1 78 ? -0.747 9.404 -4.681 1.00 74.88 78 TYR A C 1
ATOM 612 O O . TYR A 1 78 ? -0.010 8.567 -5.195 1.00 74.88 78 TYR A O 1
ATOM 620 N N . ASN A 1 79 ? -0.738 10.682 -5.075 1.00 79.12 79 ASN A N 1
ATOM 621 C CA . ASN A 1 79 ? 0.007 11.173 -6.242 1.00 79.12 79 ASN A CA 1
ATOM 622 C C . ASN A 1 79 ? 1.529 11.046 -6.090 1.00 79.12 79 ASN A C 1
ATOM 624 O O . ASN A 1 79 ? 2.217 10.721 -7.057 1.00 79.12 79 ASN A O 1
ATOM 628 N N . ALA A 1 80 ? 2.059 11.265 -4.883 1.00 80.50 80 ALA A N 1
ATOM 629 C CA . ALA A 1 80 ? 3.492 11.134 -4.626 1.00 80.50 80 ALA A CA 1
ATOM 630 C C . ALA A 1 80 ? 3.954 9.680 -4.817 1.00 80.50 80 ALA A C 1
ATOM 632 O O . ALA A 1 80 ? 4.958 9.423 -5.480 1.00 80.50 80 ALA A O 1
ATOM 633 N N . ALA A 1 81 ? 3.158 8.730 -4.320 1.00 72.12 81 ALA A N 1
ATOM 634 C CA . ALA A 1 81 ? 3.445 7.304 -4.427 1.00 72.12 81 ALA A CA 1
ATOM 635 C C . ALA A 1 81 ? 3.399 6.801 -5.885 1.00 72.12 81 ALA A C 1
ATOM 637 O O . ALA A 1 81 ? 4.171 5.924 -6.271 1.00 72.12 81 ALA A O 1
ATOM 638 N N . VAL A 1 82 ? 2.529 7.379 -6.721 1.00 73.06 82 VAL A N 1
ATOM 639 C CA . VAL A 1 82 ? 2.459 7.062 -8.159 1.00 73.06 82 VAL A CA 1
ATOM 640 C C . VAL A 1 82 ? 3.653 7.621 -8.916 1.00 73.06 82 VAL A C 1
ATOM 642 O O . VAL A 1 82 ? 4.253 6.899 -9.706 1.00 73.06 82 VAL A O 1
ATOM 645 N N . ALA A 1 83 ? 4.038 8.870 -8.652 1.00 81.06 83 ALA A N 1
ATOM 646 C CA . ALA A 1 83 ? 5.182 9.490 -9.314 1.00 81.06 83 ALA A CA 1
ATOM 647 C C . ALA A 1 83 ? 6.487 8.717 -9.052 1.00 81.06 83 ALA A C 1
ATOM 649 O O . ALA A 1 83 ? 7.319 8.559 -9.947 1.00 81.06 83 ALA A O 1
ATOM 650 N N . GLU A 1 84 ? 6.663 8.198 -7.837 1.00 78.75 84 GLU A N 1
ATOM 651 C CA . GLU A 1 84 ? 7.792 7.333 -7.495 1.00 78.75 84 GLU A CA 1
ATOM 652 C C . GLU A 1 84 ? 7.708 5.970 -8.199 1.00 78.75 84 GLU A C 1
ATOM 654 O O . GLU A 1 84 ? 8.688 5.511 -8.793 1.00 78.75 84 GLU A O 1
ATOM 659 N N . ALA A 1 85 ? 6.522 5.356 -8.227 1.00 73.56 85 ALA A N 1
ATOM 660 C CA . ALA A 1 85 ? 6.308 4.087 -8.917 1.00 73.56 85 ALA A CA 1
ATOM 661 C C . ALA A 1 85 ? 6.508 4.193 -10.445 1.00 73.56 85 ALA A C 1
ATOM 663 O O . ALA A 1 85 ? 7.008 3.256 -11.069 1.00 73.56 85 ALA A O 1
ATOM 664 N N . GLU A 1 86 ? 6.189 5.335 -11.057 1.00 78.25 86 GLU A N 1
ATOM 665 C CA . GLU A 1 86 ? 6.487 5.623 -12.464 1.00 78.25 86 GLU A CA 1
ATOM 666 C C . GLU A 1 86 ? 7.984 5.734 -12.744 1.00 78.25 86 GLU A C 1
ATOM 668 O O . GLU A 1 86 ? 8.451 5.204 -13.756 1.00 78.25 86 GLU A O 1
ATOM 673 N N . LYS A 1 87 ? 8.745 6.401 -11.866 1.00 81.69 87 LYS A N 1
ATOM 674 C CA . LYS A 1 87 ? 10.210 6.477 -11.983 1.00 81.69 87 LYS A CA 1
ATOM 675 C C . LYS A 1 87 ? 10.820 5.079 -11.939 1.00 81.69 87 LYS A C 1
ATOM 677 O O . LYS A 1 87 ? 11.514 4.697 -12.881 1.00 81.69 87 LYS A O 1
ATOM 682 N N . ALA A 1 88 ? 10.446 4.279 -10.940 1.00 77.81 88 ALA A N 1
ATOM 683 C CA . ALA A 1 88 ? 10.881 2.887 -10.829 1.00 77.81 88 ALA A CA 1
ATOM 684 C C . ALA A 1 88 ? 10.490 2.061 -12.072 1.00 77.81 88 ALA A C 1
ATOM 686 O O . ALA A 1 88 ? 11.298 1.319 -12.628 1.00 77.81 88 ALA A O 1
ATOM 687 N N . GLY A 1 89 ? 9.269 2.246 -12.581 1.00 77.88 89 GLY A N 1
ATOM 688 C CA . GLY A 1 89 ? 8.792 1.587 -13.795 1.00 77.88 89 GLY A CA 1
ATOM 689 C C . GLY A 1 89 ? 9.547 1.974 -15.073 1.00 77.88 89 GLY A C 1
ATOM 690 O O . GLY A 1 89 ? 9.716 1.146 -15.973 1.00 77.88 89 GLY A O 1
ATOM 691 N N . LYS A 1 90 ? 9.997 3.229 -15.188 1.00 79.94 90 LYS A N 1
ATOM 692 C CA . LYS A 1 90 ? 10.841 3.699 -16.300 1.00 79.94 90 LYS A CA 1
ATOM 693 C C . LYS A 1 90 ? 12.249 3.119 -16.202 1.00 79.94 90 LYS A C 1
ATOM 695 O O . LYS A 1 90 ? 12.785 2.679 -17.218 1.00 79.94 90 LYS A O 1
ATOM 700 N N . GLU A 1 91 ? 12.810 3.056 -14.999 1.00 82.56 91 GLU A N 1
ATOM 701 C CA . GLU A 1 91 ? 14.129 2.472 -14.747 1.00 82.56 91 GLU A CA 1
ATOM 702 C C . GLU A 1 91 ? 14.171 0.977 -15.055 1.00 82.56 91 GLU A C 1
ATOM 704 O O . GLU A 1 91 ? 15.090 0.529 -15.737 1.00 82.56 91 GLU A O 1
ATOM 709 N N . VAL A 1 92 ? 13.170 0.200 -14.627 1.00 79.50 92 VAL A N 1
ATOM 710 C CA . VAL A 1 92 ? 13.127 -1.243 -14.924 1.00 79.50 92 VAL A CA 1
ATOM 711 C C . VAL A 1 92 ? 13.035 -1.497 -16.427 1.00 79.50 92 VAL A C 1
ATOM 713 O O . VAL A 1 92 ? 13.783 -2.322 -16.945 1.00 79.50 92 VAL A O 1
ATOM 716 N N . ARG A 1 93 ? 12.222 -0.729 -17.166 1.00 78.19 93 ARG A N 1
ATOM 717 C CA . ARG A 1 93 ? 12.191 -0.820 -18.638 1.00 78.19 93 ARG A CA 1
ATOM 718 C C . ARG A 1 93 ? 13.506 -0.388 -19.286 1.00 78.19 93 ARG A C 1
ATOM 720 O O . ARG A 1 93 ? 13.908 -0.972 -20.285 1.00 78.19 93 ARG A O 1
ATOM 727 N N . ALA A 1 94 ? 14.177 0.631 -18.749 1.00 84.00 94 ALA A N 1
ATOM 728 C CA . ALA A 1 94 ? 15.489 1.050 -19.238 1.00 84.00 94 ALA A CA 1
ATOM 729 C C . ALA A 1 94 ? 16.550 -0.038 -19.009 1.00 84.00 94 ALA A C 1
ATOM 731 O O . ALA A 1 94 ? 17.338 -0.304 -19.909 1.00 84.00 94 ALA A O 1
ATOM 732 N N . LYS A 1 95 ? 16.528 -0.712 -17.853 1.00 85.19 95 LYS A N 1
ATOM 733 C CA . LYS A 1 95 ? 17.397 -1.860 -17.555 1.00 85.19 95 LYS A CA 1
ATOM 734 C C . LYS A 1 95 ? 17.108 -3.045 -18.474 1.00 85.19 95 LYS A C 1
ATOM 736 O O . LYS A 1 95 ? 18.044 -3.605 -19.024 1.00 85.19 95 LYS A O 1
ATOM 741 N N . GLN A 1 96 ? 15.835 -3.383 -18.690 1.00 81.62 96 GLN A N 1
ATOM 742 C CA . GLN A 1 96 ? 15.437 -4.428 -19.641 1.00 81.62 96 GLN A CA 1
ATOM 743 C C . GLN A 1 96 ? 15.930 -4.111 -21.058 1.00 81.62 96 GLN A C 1
ATOM 745 O O . GLN A 1 96 ? 16.474 -4.987 -21.715 1.00 81.62 96 GLN A O 1
ATOM 750 N N . ARG A 1 97 ? 15.817 -2.851 -21.506 1.00 83.00 97 ARG A N 1
ATOM 751 C CA . ARG A 1 97 ? 16.350 -2.413 -22.807 1.00 83.00 97 ARG A CA 1
ATOM 752 C C . ARG A 1 97 ? 17.867 -2.552 -22.902 1.00 83.00 97 ARG A C 1
ATOM 754 O O . ARG A 1 97 ? 18.335 -3.155 -23.855 1.00 83.00 97 ARG A O 1
ATOM 761 N N . LYS A 1 98 ? 18.611 -2.052 -21.912 1.00 88.06 98 LYS A N 1
ATOM 762 C CA . LYS A 1 98 ? 20.077 -2.175 -21.879 1.00 88.06 98 LYS A CA 1
ATOM 763 C C . LYS A 1 98 ? 20.532 -3.630 -21.846 1.00 88.06 98 LYS A C 1
ATOM 765 O O . LYS A 1 98 ? 21.442 -3.986 -22.569 1.00 88.06 98 LYS A O 1
ATOM 770 N N . MET A 1 99 ? 19.864 -4.477 -21.063 1.00 86.12 99 MET A N 1
ATOM 771 C CA . MET A 1 99 ? 20.153 -5.911 -21.022 1.00 86.12 99 MET A CA 1
ATOM 772 C C . MET A 1 99 ? 19.924 -6.570 -22.387 1.00 86.12 99 MET A C 1
ATOM 774 O O . MET A 1 99 ? 20.735 -7.389 -22.795 1.00 86.12 99 MET A O 1
ATOM 778 N N . ILE A 1 100 ? 18.846 -6.214 -23.096 1.00 82.69 100 ILE A N 1
ATOM 779 C CA . ILE A 1 100 ? 18.580 -6.725 -24.450 1.00 82.69 100 ILE A CA 1
ATOM 780 C C . ILE A 1 100 ? 19.652 -6.242 -25.433 1.00 82.69 100 ILE A C 1
ATOM 782 O O . ILE A 1 100 ? 20.124 -7.033 -26.236 1.00 82.69 100 ILE A O 1
ATOM 786 N N . GLU A 1 101 ? 20.047 -4.971 -25.365 1.00 81.12 101 GLU A N 1
ATOM 787 C CA . GLU A 1 101 ? 21.097 -4.390 -26.211 1.00 81.12 101 GLU A CA 1
ATOM 788 C C . GLU A 1 101 ? 22.466 -5.033 -25.942 1.00 81.12 101 GLU A C 1
ATOM 790 O O . GLU A 1 101 ? 23.152 -5.435 -26.872 1.00 81.12 101 GLU A O 1
ATOM 795 N N . GLU A 1 102 ? 22.834 -5.226 -24.674 1.00 88.44 102 GLU A N 1
ATOM 796 C CA . GLU A 1 102 ? 24.047 -5.947 -24.278 1.00 88.44 102 GLU A CA 1
ATOM 797 C C . GLU A 1 102 ? 24.012 -7.412 -24.729 1.00 88.44 102 GLU A C 1
ATOM 799 O O . GLU A 1 102 ? 25.003 -7.903 -25.262 1.00 88.44 102 GLU A O 1
ATOM 804 N N . GLN A 1 103 ? 22.883 -8.111 -24.563 1.00 84.38 103 GLN A N 1
ATOM 805 C CA . GLN A 1 103 ? 22.718 -9.486 -25.048 1.00 84.38 103 GLN A CA 1
ATOM 806 C C . GLN A 1 103 ? 22.800 -9.565 -26.574 1.00 84.38 103 GLN A C 1
ATOM 808 O O . GLN A 1 103 ? 23.475 -10.447 -27.096 1.00 84.38 103 GLN A O 1
ATOM 813 N N . TYR A 1 104 ? 22.177 -8.625 -27.290 1.00 77.19 104 TYR A N 1
ATOM 814 C CA . TYR A 1 104 ? 22.268 -8.519 -28.744 1.00 77.19 104 TYR A CA 1
ATOM 815 C C . TYR A 1 104 ? 23.718 -8.296 -29.184 1.00 77.19 104 TYR A C 1
ATOM 817 O O . TYR A 1 104 ? 24.229 -9.034 -30.019 1.00 77.19 104 TYR A O 1
ATOM 825 N N . ASN A 1 105 ? 24.418 -7.363 -28.544 1.00 83.38 105 ASN A N 1
ATOM 826 C CA . ASN A 1 105 ? 25.826 -7.079 -28.805 1.00 83.38 105 ASN A CA 1
ATOM 827 C C . ASN A 1 105 ? 26.738 -8.278 -28.491 1.00 83.38 105 ASN A C 1
ATOM 829 O O . ASN A 1 105 ? 27.735 -8.487 -29.174 1.00 83.38 105 ASN A O 1
ATOM 833 N N . GLN A 1 106 ? 26.395 -9.098 -27.493 1.00 82.38 106 GLN A N 1
ATOM 834 C CA . GLN A 1 106 ? 27.115 -10.337 -27.173 1.00 82.38 106 GLN A CA 1
ATOM 835 C C . GLN A 1 106 ? 26.825 -11.477 -28.161 1.00 82.38 106 GLN A C 1
ATOM 837 O O . GLN A 1 106 ? 27.718 -12.271 -28.443 1.00 82.38 106 GLN A O 1
ATOM 842 N N . GLN A 1 107 ? 25.590 -11.593 -28.661 1.00 77.88 107 GLN A N 1
ATOM 843 C CA . GLN A 1 107 ? 25.165 -12.670 -29.566 1.00 77.88 107 GLN A CA 1
ATOM 844 C C . GLN A 1 107 ? 25.502 -12.392 -31.033 1.00 77.88 107 GLN A C 1
ATOM 846 O O . GLN A 1 107 ? 25.761 -13.333 -31.779 1.00 77.88 107 GLN A O 1
ATOM 851 N N . PHE A 1 108 ? 25.489 -11.123 -31.440 1.00 68.19 108 PHE A N 1
ATOM 852 C CA . PHE A 1 108 ? 25.686 -10.692 -32.825 1.00 68.19 108 PHE A CA 1
ATOM 853 C C . PHE A 1 108 ? 26.982 -9.895 -33.041 1.00 68.19 108 PHE A C 1
ATOM 855 O O . PHE A 1 108 ? 27.322 -9.627 -34.188 1.00 68.19 108 PHE A O 1
ATOM 862 N N . GLY A 1 109 ? 27.737 -9.590 -31.976 1.00 54.84 109 GLY A N 1
ATOM 863 C CA . GLY A 1 109 ? 29.010 -8.867 -32.041 1.00 54.84 109 GLY A CA 1
ATOM 864 C C . GLY A 1 109 ? 28.836 -7.369 -32.316 1.00 54.84 109 GLY A C 1
ATOM 865 O O . GLY A 1 109 ? 27.966 -6.951 -33.073 1.00 54.84 109 GLY A O 1
ATOM 866 N N . THR A 1 110 ? 29.675 -6.531 -31.706 1.00 51.41 110 THR A N 1
ATOM 867 C CA . THR A 1 110 ? 29.696 -5.072 -31.939 1.00 51.41 110 THR A CA 1
ATOM 868 C C . THR A 1 110 ? 30.524 -4.647 -33.149 1.00 51.41 110 THR A C 1
ATOM 870 O O . THR A 1 110 ? 30.782 -3.461 -33.312 1.00 51.41 110 THR A O 1
ATOM 873 N N . GLU A 1 111 ? 30.936 -5.576 -34.004 1.00 48.56 111 GLU A N 1
ATOM 874 C CA . GLU A 1 111 ? 31.724 -5.260 -35.194 1.00 48.56 111 GLU A CA 1
ATOM 875 C C . GLU A 1 111 ? 31.108 -5.970 -36.395 1.00 48.56 111 GLU A C 1
ATOM 877 O O . GLU A 1 111 ? 31.591 -6.988 -36.873 1.00 48.56 111 GLU A O 1
ATOM 882 N N . VAL A 1 112 ? 30.002 -5.415 -36.890 1.00 53.22 112 VAL A N 1
ATOM 883 C CA . VAL A 1 112 ? 29.906 -5.303 -38.343 1.00 53.22 112 VAL A CA 1
ATOM 884 C C . VAL A 1 112 ? 30.782 -4.099 -38.655 1.00 53.22 112 VAL A C 1
ATOM 886 O O . VAL A 1 112 ? 30.351 -2.963 -38.447 1.00 53.22 112 VAL A O 1
ATOM 889 N N . GLU A 1 113 ? 32.038 -4.350 -39.029 1.00 51.75 113 GLU A N 1
ATOM 890 C CA . GLU A 1 113 ? 32.914 -3.316 -39.579 1.00 51.75 113 GLU A CA 1
ATOM 891 C C . GLU A 1 113 ? 32.113 -2.530 -40.627 1.00 51.75 113 GLU A C 1
ATOM 893 O O . GLU A 1 113 ? 31.333 -3.111 -41.390 1.00 51.75 113 GLU A O 1
ATOM 898 N N . GLU A 1 114 ? 32.255 -1.202 -40.678 1.00 53.00 114 GLU A N 1
ATOM 899 C CA . GLU A 1 114 ? 31.540 -0.380 -41.671 1.00 53.00 114 GLU A CA 1
ATOM 900 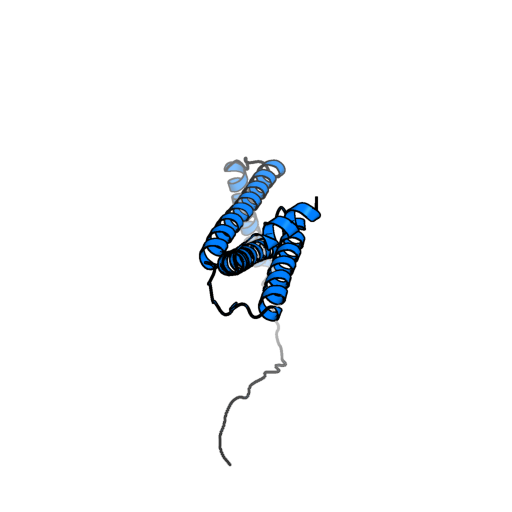C C . GLU A 1 114 ? 31.768 -0.897 -43.104 1.00 53.00 114 GLU A C 1
ATOM 902 O O . GLU A 1 114 ? 30.902 -0.717 -43.965 1.00 53.00 114 GLU A O 1
ATOM 907 N N . SER A 1 115 ? 32.880 -1.610 -43.332 1.00 55.31 115 SER A N 1
ATOM 908 C CA . SER A 1 115 ? 33.184 -2.337 -44.565 1.00 55.31 115 SER A CA 1
ATOM 909 C C . SER A 1 115 ? 32.154 -3.400 -44.924 1.00 55.31 115 SER A C 1
ATOM 911 O O . SER A 1 115 ? 31.794 -3.507 -46.092 1.00 55.31 115 SER A O 1
ATOM 913 N N . ASP A 1 116 ? 31.651 -4.155 -43.953 1.00 57.91 116 ASP A N 1
ATOM 914 C CA . ASP A 1 116 ? 30.791 -5.317 -44.181 1.00 57.91 116 ASP A CA 1
ATOM 915 C C . ASP A 1 116 ? 29.349 -4.866 -44.429 1.00 57.91 116 ASP A C 1
ATOM 917 O O . ASP A 1 116 ? 28.641 -5.413 -45.275 1.00 57.91 116 ASP A O 1
ATOM 921 N N . MET A 1 117 ? 28.937 -3.773 -43.775 1.00 55.78 117 MET A N 1
ATOM 922 C CA . MET A 1 117 ? 27.677 -3.089 -44.075 1.00 55.78 117 MET A CA 1
ATOM 923 C C . MET A 1 117 ? 27.714 -2.396 -45.445 1.00 55.78 117 MET A C 1
ATOM 925 O O . MET A 1 117 ? 26.726 -2.440 -46.181 1.00 55.78 117 MET A O 1
ATOM 929 N N . GLN A 1 118 ? 28.843 -1.781 -45.818 1.00 59.34 118 GLN A N 1
ATOM 930 C CA . GLN A 1 118 ? 29.025 -1.168 -47.139 1.00 59.34 118 GLN A CA 1
ATOM 931 C C . GLN A 1 118 ? 29.134 -2.219 -48.250 1.00 59.34 118 GLN A C 1
ATOM 933 O O . GLN A 1 118 ? 28.572 -2.012 -49.326 1.00 59.34 118 GLN A O 1
ATOM 938 N N . GLN A 1 119 ? 29.774 -3.363 -48.002 1.00 69.19 119 GLN A N 1
ATOM 939 C CA . GLN A 1 119 ? 29.795 -4.495 -48.931 1.00 69.19 119 GLN A CA 1
ATOM 940 C C . GLN A 1 119 ? 28.400 -5.089 -49.116 1.00 69.19 119 GLN A C 1
ATOM 942 O O . GLN A 1 119 ? 27.950 -5.195 -50.250 1.00 69.19 119 GLN A O 1
ATOM 947 N N . ALA A 1 120 ? 27.652 -5.340 -48.040 1.00 68.56 120 ALA A N 1
ATOM 948 C CA . ALA A 1 120 ? 26.279 -5.834 -48.145 1.00 68.56 120 ALA A CA 1
ATOM 949 C C . ALA A 1 120 ? 25.338 -4.836 -48.853 1.00 68.56 120 ALA A C 1
ATOM 951 O O . ALA A 1 120 ? 24.472 -5.230 -49.635 1.00 68.56 120 ALA A O 1
ATOM 952 N N . MET A 1 121 ? 25.515 -3.528 -48.628 1.00 66.50 121 MET A N 1
ATOM 953 C CA . MET A 1 121 ? 24.742 -2.486 -49.314 1.00 66.50 121 MET A CA 1
ATOM 954 C C . MET A 1 121 ? 25.119 -2.361 -50.797 1.00 66.50 121 MET A C 1
ATOM 956 O O . MET A 1 121 ? 24.241 -2.148 -51.634 1.00 66.50 121 MET A O 1
ATOM 960 N N . THR A 1 122 ? 26.400 -2.515 -51.143 1.00 72.00 122 THR A N 1
ATOM 961 C CA . THR A 1 122 ? 26.863 -2.486 -52.539 1.00 72.00 122 THR A CA 1
ATOM 962 C C . THR A 1 122 ? 26.492 -3.757 -53.298 1.00 72.00 122 THR A C 1
ATOM 964 O O . THR A 1 122 ? 26.061 -3.644 -54.442 1.00 72.00 122 THR A O 1
ATOM 967 N N . GLU A 1 123 ? 26.527 -4.932 -52.668 1.00 72.88 123 GLU A N 1
ATOM 968 C CA . GLU A 1 123 ? 26.002 -6.183 -53.231 1.00 72.88 123 GLU A CA 1
ATOM 969 C C . GLU A 1 123 ? 24.490 -6.118 -53.450 1.00 72.88 123 GLU A C 1
ATOM 971 O O . GLU A 1 123 ? 24.016 -6.466 -54.528 1.00 72.88 123 GLU A O 1
ATOM 976 N N . ALA A 1 124 ? 23.721 -5.601 -52.485 1.00 69.56 124 ALA A N 1
ATOM 977 C CA . ALA A 1 124 ? 22.278 -5.425 -52.650 1.00 69.56 124 ALA A CA 1
ATOM 978 C C . ALA A 1 124 ? 21.937 -4.416 -53.765 1.00 69.56 124 ALA A C 1
ATOM 980 O O . ALA A 1 124 ? 20.973 -4.604 -54.511 1.00 69.56 124 ALA A O 1
ATOM 981 N N . MET A 1 125 ? 22.740 -3.356 -53.922 1.00 69.88 125 MET A N 1
ATOM 982 C CA . MET A 1 125 ? 22.594 -2.408 -55.032 1.00 69.88 125 MET A CA 1
ATOM 983 C C . MET A 1 125 ? 23.036 -2.992 -56.382 1.00 69.88 125 MET A C 1
ATOM 985 O O . MET A 1 125 ? 22.421 -2.661 -57.396 1.00 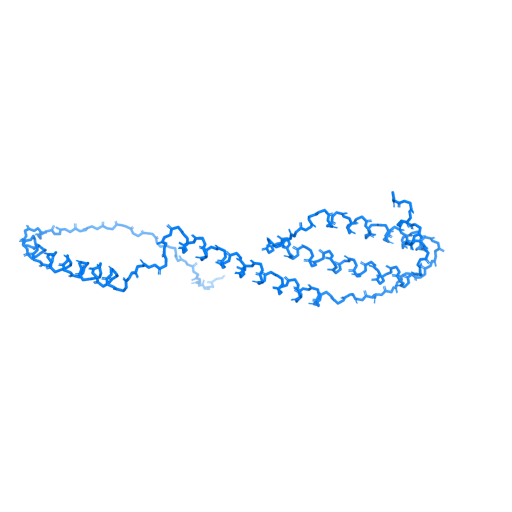69.88 125 MET A O 1
ATOM 989 N N . ALA A 1 126 ? 24.053 -3.857 -56.412 1.00 67.94 126 ALA A N 1
ATOM 990 C CA . ALA A 1 126 ? 24.514 -4.543 -57.619 1.00 67.94 126 ALA A CA 1
ATOM 991 C C . ALA A 1 126 ? 23.513 -5.616 -58.081 1.00 67.94 126 ALA A C 1
ATOM 993 O O . ALA A 1 126 ? 23.153 -5.647 -59.257 1.00 67.94 126 ALA A O 1
ATOM 994 N N . ALA A 1 127 ? 22.960 -6.405 -57.156 1.00 62.50 127 ALA A N 1
ATOM 995 C CA . ALA A 1 127 ? 21.899 -7.373 -57.440 1.00 62.50 127 ALA A CA 1
ATOM 996 C C . ALA A 1 127 ? 20.637 -6.691 -58.011 1.00 62.50 127 ALA A C 1
ATOM 998 O O . ALA A 1 127 ? 20.040 -7.172 -58.971 1.00 62.50 127 ALA A O 1
ATOM 999 N N . GLY A 1 128 ? 20.287 -5.498 -57.510 1.00 57.88 128 GLY A N 1
ATOM 1000 C CA . GLY A 1 128 ? 19.203 -4.675 -58.065 1.00 57.88 128 GLY A CA 1
ATOM 1001 C C . GLY A 1 128 ? 19.506 -4.024 -59.428 1.00 57.88 128 GLY A C 1
ATOM 1002 O O . GLY A 1 128 ? 18.599 -3.475 -60.066 1.00 57.88 128 GLY A O 1
ATOM 1003 N N . GLN A 1 129 ? 20.760 -4.051 -59.894 1.00 51.31 129 GLN A N 1
ATOM 1004 C CA . GLN A 1 129 ? 21.138 -3.657 -61.257 1.00 51.31 129 GLN A CA 1
ATOM 1005 C C . GLN A 1 129 ? 21.124 -4.841 -62.233 1.00 51.31 129 GLN A C 1
ATOM 1007 O O . GLN A 1 129 ? 20.801 -4.626 -63.403 1.00 51.31 129 GLN A O 1
ATOM 1012 N N . GLU A 1 130 ? 21.372 -6.068 -61.768 1.00 42.62 130 GLU A N 1
ATOM 1013 C CA . GLU A 1 130 ? 21.203 -7.283 -62.579 1.00 42.62 130 GLU A CA 1
ATOM 1014 C C . GLU A 1 130 ? 19.718 -7.609 -62.825 1.00 42.62 130 GLU A C 1
ATOM 1016 O O . GLU A 1 130 ? 19.332 -7.905 -63.956 1.00 42.62 130 GLU A O 1
ATOM 1021 N N . GLU A 1 131 ? 18.836 -7.386 -61.844 1.00 41.84 131 GLU A N 1
ATOM 1022 C CA . GLU A 1 131 ? 17.384 -7.579 -62.018 1.00 41.84 131 GLU A CA 1
ATOM 1023 C C . GLU A 1 131 ? 16.774 -6.626 -63.071 1.00 41.84 131 GLU A C 1
ATOM 1025 O O . GLU A 1 131 ? 15.853 -6.980 -63.810 1.00 41.84 131 GLU A O 1
ATOM 1030 N N . LYS A 1 132 ? 17.325 -5.411 -63.234 1.00 39.66 132 LYS A N 1
ATOM 1031 C CA . LYS A 1 132 ? 16.888 -4.474 -64.291 1.00 39.66 132 LYS A CA 1
ATOM 1032 C C . LYS A 1 132 ? 17.275 -4.926 -65.703 1.00 39.66 132 LYS A C 1
ATOM 1034 O O . LYS A 1 132 ? 16.680 -4.428 -66.667 1.00 39.66 132 LYS A O 1
ATOM 1039 N N . ALA A 1 133 ? 18.251 -5.824 -65.844 1.00 37.69 133 ALA A N 1
ATOM 1040 C CA . ALA A 1 133 ? 18.632 -6.400 -67.130 1.00 37.69 133 ALA A CA 1
ATOM 1041 C C . ALA A 1 133 ? 17.704 -7.561 -67.538 1.00 37.69 133 ALA A C 1
ATOM 1043 O O . ALA A 1 133 ? 17.385 -7.673 -68.723 1.00 37.69 133 ALA A O 1
ATOM 1044 N N . GLU A 1 134 ? 17.191 -8.348 -66.585 1.00 38.53 134 GLU A N 1
ATOM 1045 C CA . GLU A 1 134 ? 16.256 -9.451 -66.869 1.00 38.53 134 GLU A CA 1
ATOM 1046 C C . GLU A 1 134 ? 14.799 -8.992 -67.050 1.00 38.53 134 GLU A C 1
ATOM 1048 O O . GLU A 1 134 ? 14.128 -9.440 -67.983 1.00 38.53 134 GLU A O 1
ATOM 1053 N N . VAL A 1 135 ? 14.316 -8.012 -66.274 1.00 41.06 135 VAL A N 1
ATOM 1054 C CA . VAL A 1 135 ? 12.908 -7.557 -66.359 1.00 41.06 135 VAL A CA 1
ATOM 1055 C C . VAL A 1 135 ? 12.569 -6.919 -67.722 1.00 41.06 135 VAL A C 1
ATOM 1057 O O . VAL A 1 135 ? 11.428 -6.981 -68.180 1.00 41.06 135 VAL A O 1
ATOM 1060 N N . LYS A 1 136 ? 13.559 -6.386 -68.457 1.00 36.72 136 LYS A N 1
ATOM 1061 C CA . LYS A 1 136 ? 13.354 -5.861 -69.825 1.00 36.72 136 LYS A CA 1
ATOM 1062 C C . LYS A 1 136 ? 13.128 -6.942 -70.892 1.00 36.72 136 LYS A C 1
ATOM 1064 O O . LYS A 1 136 ? 12.650 -6.605 -71.979 1.00 36.72 136 LYS A O 1
ATOM 1069 N N . ALA A 1 137 ? 13.479 -8.203 -70.629 1.00 37.16 137 ALA A N 1
ATOM 1070 C CA . ALA A 1 137 ? 13.328 -9.295 -71.594 1.00 37.16 137 ALA A CA 1
ATOM 1071 C C . ALA A 1 137 ? 11.940 -9.963 -71.531 1.00 37.16 137 ALA A C 1
ATOM 1073 O O . ALA A 1 137 ? 11.427 -10.388 -72.570 1.00 37.16 137 ALA A O 1
ATOM 1074 N N . GLU A 1 138 ? 11.296 -10.000 -70.360 1.00 37.91 138 GLU A N 1
ATOM 1075 C CA . GLU A 1 138 ? 9.999 -10.675 -70.179 1.00 37.91 138 GLU A CA 1
ATOM 1076 C C . GLU A 1 138 ? 8.771 -9.788 -70.450 1.00 37.91 138 GLU A C 1
ATOM 1078 O O . GLU A 1 138 ? 7.726 -10.290 -70.872 1.00 37.91 138 GLU A O 1
ATOM 1083 N N . GLU A 1 139 ? 8.885 -8.461 -70.338 1.00 36.41 139 GLU A N 1
ATOM 1084 C CA . GLU A 1 139 ? 7.741 -7.531 -70.439 1.00 36.41 139 GLU A CA 1
ATOM 1085 C C . GLU A 1 139 ? 7.094 -7.440 -71.846 1.00 36.41 139 GLU A C 1
ATOM 1087 O O . GLU A 1 139 ? 6.068 -6.785 -72.035 1.00 36.41 139 GLU A O 1
ATOM 1092 N N . LYS A 1 140 ? 7.648 -8.116 -72.867 1.00 35.78 140 LYS A N 1
ATOM 1093 C CA . LYS A 1 140 ? 7.124 -8.093 -74.247 1.00 35.78 140 LYS A CA 1
ATOM 1094 C C . LYS A 1 140 ? 6.088 -9.169 -74.592 1.00 35.78 140 LYS A C 1
ATOM 1096 O O . LYS A 1 140 ? 5.529 -9.078 -75.687 1.00 35.78 140 LYS A O 1
ATOM 1101 N N . LYS A 1 141 ? 5.824 -10.182 -73.752 1.00 38.25 141 LYS A N 1
ATOM 1102 C CA . LYS A 1 141 ? 5.068 -11.368 -74.218 1.00 38.25 141 LYS A CA 1
ATOM 1103 C C . LYS A 1 141 ? 3.633 -11.573 -73.744 1.00 38.25 141 LYS A C 1
ATOM 1105 O O . LYS A 1 141 ? 2.946 -12.323 -74.429 1.00 38.25 141 LYS A O 1
ATOM 1110 N N . GLU A 1 142 ? 3.108 -10.906 -72.718 1.00 33.41 142 GLU A N 1
ATOM 1111 C CA . GLU A 1 142 ? 1.753 -11.273 -72.255 1.00 33.41 142 GLU A CA 1
ATOM 1112 C C . GLU A 1 142 ? 0.847 -10.096 -71.884 1.00 33.41 142 GLU A C 1
ATOM 1114 O O . GLU A 1 142 ? 0.394 -9.902 -70.761 1.00 33.41 142 GLU A O 1
ATOM 1119 N N . ALA A 1 143 ? 0.516 -9.308 -72.906 1.00 40.16 143 ALA A N 1
ATOM 1120 C CA . ALA A 1 143 ? -0.630 -8.412 -72.893 1.00 40.16 143 ALA A CA 1
ATOM 1121 C C . ALA A 1 143 ? -1.890 -9.138 -73.410 1.00 40.16 143 ALA A C 1
ATOM 1123 O O . ALA A 1 143 ? -2.031 -9.314 -74.620 1.00 40.16 143 ALA A O 1
ATOM 1124 N N . LYS A 1 144 ? -2.848 -9.481 -72.528 1.00 36.16 144 LYS A N 1
ATOM 1125 C CA . LYS A 1 144 ? -4.303 -9.480 -72.835 1.00 36.16 144 LYS A CA 1
ATOM 1126 C C . LYS A 1 144 ? -5.195 -9.610 -71.574 1.00 36.16 144 LYS A C 1
ATOM 1128 O O . LYS A 1 144 ? -5.237 -10.639 -70.918 1.00 36.16 144 LYS A O 1
ATOM 1133 N N . LYS A 1 145 ? -5.913 -8.514 -71.281 1.00 31.94 145 LYS A N 1
ATOM 1134 C CA . LYS A 1 145 ? -7.019 -8.264 -70.306 1.00 31.94 145 LYS A CA 1
ATOM 1135 C C . LYS A 1 145 ? -8.293 -9.132 -70.559 1.00 31.94 145 LYS A C 1
ATOM 1137 O O . LYS A 1 145 ? -8.281 -9.792 -71.597 1.00 31.94 145 LYS A O 1
ATOM 1142 N N . PRO A 1 146 ? -9.451 -9.024 -69.819 1.00 41.06 146 PRO A N 1
ATOM 1143 C CA . PRO A 1 146 ? -9.843 -8.166 -68.660 1.00 41.06 146 PRO A CA 1
ATOM 1144 C C . PRO A 1 146 ? -10.651 -8.834 -67.486 1.00 41.06 146 PRO A C 1
ATOM 1146 O O . PRO A 1 146 ? -11.144 -9.948 -67.583 1.00 41.06 146 PRO A O 1
ATOM 1149 N N . SER A 1 147 ? -10.827 -8.051 -66.401 1.00 39.00 147 SER A N 1
ATOM 1150 C CA . SER A 1 147 ? -11.679 -8.154 -65.164 1.00 39.00 147 SER A CA 1
ATOM 1151 C C . SER A 1 147 ? -13.216 -8.347 -65.399 1.00 39.00 147 SER A C 1
ATOM 1153 O O . SER A 1 147 ? -13.578 -8.152 -66.560 1.00 39.00 147 SER A O 1
ATOM 1155 N N . PRO A 1 148 ? -14.164 -8.586 -64.416 1.00 46.56 148 PRO A N 1
ATOM 1156 C CA . PRO A 1 148 ? -14.358 -7.801 -63.154 1.00 46.56 148 PRO A CA 1
ATOM 1157 C C . PRO A 1 148 ? -15.126 -8.386 -61.895 1.00 46.56 148 PRO A C 1
ATOM 1159 O O . PRO A 1 148 ? -15.999 -9.237 -61.992 1.00 46.56 148 PRO A O 1
ATOM 1162 N N . ARG A 1 149 ? -14.901 -7.723 -60.731 1.00 32.50 149 ARG A N 1
ATOM 1163 C CA . ARG A 1 149 ? -15.801 -7.303 -59.593 1.00 32.50 149 ARG A CA 1
ATOM 1164 C C . ARG A 1 149 ? -16.609 -8.286 -58.697 1.00 32.50 149 ARG A C 1
ATOM 1166 O O . ARG A 1 149 ? -17.526 -8.938 -59.174 1.00 32.50 149 ARG A O 1
ATOM 1173 N N . LYS A 1 150 ? -16.566 -8.030 -57.364 1.00 34.66 150 LYS A N 1
ATOM 1174 C CA . LYS A 1 150 ? -17.719 -7.458 -56.600 1.00 34.66 150 LYS A CA 1
ATOM 1175 C C . LYS A 1 150 ? -17.342 -6.766 -55.267 1.00 34.66 150 LYS A C 1
ATOM 1177 O O . LYS A 1 150 ? -16.606 -7.314 -54.458 1.00 34.66 150 LYS A O 1
ATOM 1182 N N . LYS A 1 151 ? -17.899 -5.560 -55.067 1.00 35.34 151 LYS A N 1
ATOM 1183 C CA . LYS A 1 151 ? -17.976 -4.768 -53.818 1.00 35.34 151 LYS A CA 1
ATOM 1184 C C . LYS A 1 151 ? -19.041 -5.348 -52.875 1.00 35.34 151 LYS A C 1
ATOM 1186 O O . LYS A 1 151 ? -20.081 -5.759 -53.385 1.00 35.34 151 LYS A O 1
ATOM 1191 N N . VAL A 1 152 ? -18.885 -5.175 -51.558 1.00 34.12 152 VAL A N 1
ATOM 1192 C CA . VAL A 1 152 ? -20.003 -4.770 -50.678 1.00 34.12 152 VAL A CA 1
ATOM 1193 C C . VAL A 1 152 ? -19.501 -3.728 -49.674 1.00 34.12 152 VAL A C 1
ATOM 1195 O O . VAL A 1 152 ? -18.619 -3.992 -48.864 1.00 34.12 152 VAL A O 1
ATOM 1198 N N . THR A 1 153 ? -20.060 -2.529 -49.794 1.00 35.31 153 THR A N 1
ATOM 1199 C CA . THR A 1 153 ? -19.947 -1.361 -48.916 1.00 35.31 153 THR A CA 1
ATOM 1200 C C . THR A 1 153 ? -20.963 -1.463 -47.772 1.00 35.31 153 THR A C 1
ATOM 1202 O O . THR A 1 153 ? -22.058 -1.984 -47.975 1.00 35.31 153 THR A O 1
ATOM 1205 N N . LYS A 1 154 ? -20.637 -0.921 -46.593 1.00 33.41 154 LYS A N 1
ATOM 1206 C CA . LYS A 1 154 ? -21.629 -0.471 -45.604 1.00 33.41 154 LYS A CA 1
ATOM 1207 C C . LYS A 1 154 ? -21.536 1.049 -45.527 1.00 33.41 154 LYS A C 1
ATOM 1209 O O . LYS A 1 154 ? -20.560 1.567 -45.002 1.00 33.41 154 LYS A O 1
ATOM 1214 N N . GLU A 1 155 ? -22.552 1.715 -46.047 1.00 35.56 155 GLU A N 1
ATOM 1215 C CA . GLU A 1 155 ? -22.948 3.069 -45.670 1.00 35.56 155 GLU A CA 1
ATOM 1216 C C . GLU A 1 155 ? -24.406 2.971 -45.226 1.00 35.56 155 GLU A C 1
ATOM 1218 O O . GLU A 1 155 ? -25.158 2.162 -45.780 1.00 35.56 155 GLU A O 1
ATOM 1223 N N . ASN A 1 156 ? -24.760 3.705 -44.174 1.00 32.72 156 ASN A N 1
ATOM 1224 C CA . ASN A 1 156 ? -25.867 4.660 -44.184 1.00 32.72 156 ASN A CA 1
ATOM 1225 C C . ASN A 1 156 ? -25.980 5.270 -42.783 1.00 32.72 156 ASN A C 1
ATOM 1227 O O . ASN A 1 156 ? -26.411 4.604 -41.841 1.00 32.72 156 ASN A O 1
ATOM 1231 N N . GLU A 1 157 ? -25.596 6.537 -42.687 1.00 38.28 157 GLU A N 1
ATOM 1232 C CA . GLU A 1 157 ? -26.104 7.482 -41.698 1.00 38.28 157 GLU A CA 1
ATOM 1233 C C . GLU A 1 157 ? -26.842 8.578 -42.489 1.00 38.28 157 GLU A C 1
ATOM 1235 O O . GLU A 1 157 ? -26.427 8.916 -43.598 1.00 38.28 157 GLU A O 1
ATOM 1240 N N . ASP A 1 158 ? -27.941 9.053 -41.903 1.00 36.78 158 ASP A N 1
ATOM 1241 C CA . ASP A 1 158 ? -28.740 10.239 -42.239 1.00 36.78 158 ASP A CA 1
ATOM 1242 C C . ASP A 1 158 ? -29.656 10.221 -43.480 1.00 36.78 158 ASP A C 1
ATOM 1244 O O . ASP A 1 158 ? -29.219 10.270 -44.622 1.00 36.78 158 ASP A O 1
ATOM 1248 N N . ASP A 1 159 ? -30.979 10.255 -43.245 1.00 36.94 159 ASP A N 1
ATOM 1249 C CA . ASP A 1 159 ? -31.712 11.516 -43.428 1.00 36.94 159 ASP A CA 1
ATOM 1250 C C . ASP A 1 159 ? -33.136 11.509 -42.835 1.00 36.94 159 ASP A C 1
ATOM 1252 O O . ASP A 1 159 ? -33.769 10.481 -42.592 1.00 36.94 159 ASP A O 1
ATOM 1256 N N . ALA A 1 160 ? -33.607 12.721 -42.567 1.00 42.50 160 ALA A N 1
ATOM 1257 C CA . ALA A 1 160 ? -34.749 13.090 -41.745 1.00 42.50 160 ALA A CA 1
ATOM 1258 C C . ALA A 1 160 ? -36.157 12.864 -42.359 1.00 42.50 160 ALA A C 1
ATOM 1260 O O . ALA A 1 160 ? -36.338 12.782 -43.570 1.00 42.50 160 ALA A O 1
ATOM 1261 N N . LYS A 1 161 ? -37.164 12.981 -41.470 1.00 42.62 161 LYS A N 1
ATOM 1262 C CA . LYS A 1 161 ? -38.588 13.346 -41.686 1.00 42.62 161 LYS A CA 1
ATOM 1263 C C . LYS A 1 161 ? -39.560 12.285 -42.232 1.00 42.62 161 LYS A C 1
ATOM 1265 O O . LYS A 1 161 ? -39.758 12.161 -43.438 1.00 42.62 161 LYS A O 1
ATOM 1270 N N . LYS A 1 162 ? -40.372 11.740 -41.318 1.00 38.97 162 LYS A N 1
ATOM 1271 C CA . LYS A 1 162 ? -41.839 11.843 -41.400 1.00 38.97 162 LYS A CA 1
ATOM 1272 C C . LYS A 1 162 ? -42.469 11.814 -40.012 1.00 38.97 162 LYS A C 1
ATOM 1274 O O . LYS A 1 162 ? -41.951 11.055 -39.169 1.00 38.97 162 LYS A O 1
#

Foldseek 3Di:
DVVVLLVVLLPDDLVVLLVVLQVLVLVLLLQVLCVVLVNHDCPVVNVVSVVSNVSSVVSNVVCVVVVDDNPDDDHDPSVVSNVVSVVSSVVVVVVVVVVVVVVCCVVVNPDPPVVVVVVVVVVVVVVVVVVVVVVVVPPPPDDDDDDDDDDDDDDDDDDDDD

pLDDT: mean 72.06, std 20.55, range [31.94, 94.5]